Protein AF-A0AAI9VAJ2-F1 (afdb_monomer_lite)

pLDDT: mean 71.28, std 20.59, range [39.75, 94.44]

Organism: NCBI:txid1209917

Foldseek 3Di:
DDDPPPPPPDDDDDPDPDDQPKDKDKDFQVVDPPVVVVVVCVVQFDPPQWDWDDDDGIIIIIGRVVRGPCVVVPPPDPPPDD

Structure (mmCIF, N/CA/C/O backbone):
data_AF-A0AAI9VAJ2-F1
#
_entry.id   AF-A0AAI9VAJ2-F1
#
loop_
_atom_site.group_PDB
_atom_site.id
_atom_site.type_symbol
_atom_site.label_atom_id
_atom_site.label_alt_id
_atom_site.label_comp_id
_atom_site.label_asym_id
_atom_site.label_entity_id
_atom_site.label_seq_id
_atom_site.pdbx_PDB_ins_code
_atom_site.Cartn_x
_atom_site.Cartn_y
_atom_site.Cartn_z
_atom_site.occupancy
_atom_site.B_iso_or_equiv
_atom_site.auth_seq_id
_atom_site.auth_comp_id
_atom_site.auth_asym_id
_atom_site.auth_atom_id
_atom_site.pdbx_PDB_model_num
ATOM 1 N N . MET A 1 1 ? 50.493 15.246 30.535 1.00 42.78 1 MET A N 1
ATOM 2 C CA . MET A 1 1 ? 49.633 14.114 30.137 1.00 42.78 1 MET A CA 1
ATOM 3 C C . MET A 1 1 ? 48.478 14.689 29.341 1.00 42.78 1 MET A C 1
ATOM 5 O O . MET A 1 1 ? 47.634 15.342 29.934 1.00 42.78 1 MET A O 1
ATOM 9 N N . SER A 1 2 ? 48.483 14.514 28.021 1.00 42.34 2 SER A N 1
ATOM 10 C CA . SER A 1 2 ? 47.371 14.914 27.152 1.00 42.34 2 SER A CA 1
ATOM 11 C C . SER A 1 2 ? 47.043 13.711 26.283 1.00 42.34 2 SER A C 1
ATOM 13 O O . SER A 1 2 ? 47.748 13.413 25.323 1.00 42.34 2 SER A O 1
ATOM 15 N N . GLN A 1 3 ? 46.043 12.948 26.712 1.00 39.75 3 GLN A N 1
ATOM 16 C CA . GLN A 1 3 ? 45.529 11.797 25.989 1.00 39.75 3 GLN A CA 1
ATOM 17 C C . GLN A 1 3 ? 44.476 12.306 25.003 1.00 39.75 3 GLN A C 1
ATOM 19 O O . GLN A 1 3 ? 43.337 12.560 25.377 1.00 39.75 3 GLN A O 1
ATOM 24 N N . SER A 1 4 ? 44.866 12.475 23.742 1.00 50.94 4 SER A N 1
ATOM 25 C CA . SER A 1 4 ? 43.920 12.668 22.645 1.00 50.94 4 SER A CA 1
ATOM 26 C C . SER A 1 4 ? 43.431 11.294 22.201 1.00 50.94 4 SER A C 1
ATOM 28 O O . SER A 1 4 ? 44.073 10.622 21.396 1.00 50.94 4 SER A O 1
ATOM 30 N N . THR A 1 5 ? 42.302 10.842 22.741 1.00 56.12 5 THR A N 1
ATOM 31 C CA . THR A 1 5 ? 41.540 9.733 22.158 1.00 56.12 5 THR A CA 1
ATOM 32 C C . THR A 1 5 ? 40.878 10.235 20.880 1.00 56.12 5 THR A C 1
ATOM 34 O O . THR A 1 5 ? 39.728 10.659 20.888 1.00 56.12 5 THR A O 1
ATOM 37 N N . SER A 1 6 ? 41.629 10.225 19.780 1.00 40.12 6 SER A N 1
ATOM 38 C CA . SER A 1 6 ? 41.039 10.271 18.447 1.00 40.12 6 SER A CA 1
ATOM 39 C C . SER A 1 6 ? 40.478 8.877 18.189 1.00 40.12 6 SER A C 1
ATOM 41 O O . SER A 1 6 ? 41.223 7.931 17.918 1.00 40.12 6 SER A O 1
ATOM 43 N N . THR A 1 7 ? 39.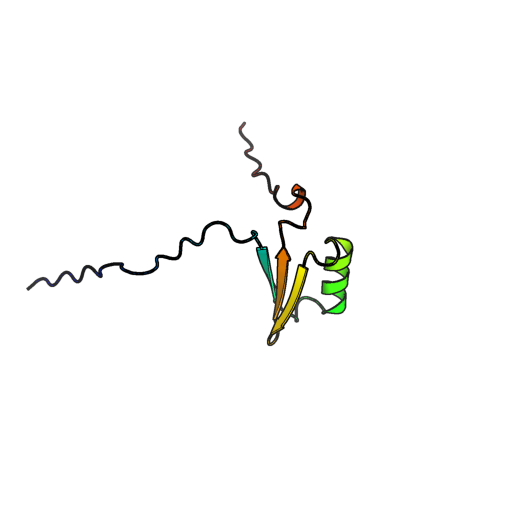176 8.710 18.413 1.00 53.22 7 THR A N 1
ATOM 44 C CA . THR A 1 7 ? 38.445 7.505 18.036 1.00 53.22 7 THR A CA 1
ATOM 45 C C . THR A 1 7 ? 38.639 7.306 16.539 1.00 53.22 7 THR A C 1
ATOM 47 O O . THR A 1 7 ? 38.183 8.106 15.727 1.00 53.22 7 THR A O 1
ATOM 50 N N . LYS A 1 8 ? 39.366 6.241 16.187 1.00 46.06 8 LYS A N 1
ATOM 51 C CA . LYS A 1 8 ? 39.339 5.641 14.856 1.00 46.06 8 LYS A CA 1
ATOM 52 C C . LYS A 1 8 ? 37.876 5.387 14.502 1.00 46.06 8 LYS A C 1
ATOM 54 O O . LYS A 1 8 ? 37.273 4.463 15.042 1.00 46.06 8 LYS A O 1
ATOM 59 N N . ASP A 1 9 ? 37.336 6.212 13.618 1.00 43.84 9 ASP A N 1
ATOM 60 C CA . ASP A 1 9 ? 36.106 5.923 12.896 1.00 43.84 9 ASP A CA 1
ATOM 61 C C . ASP A 1 9 ? 36.432 4.785 11.919 1.00 43.84 9 ASP A C 1
ATOM 63 O O . ASP A 1 9 ? 36.976 4.976 10.833 1.00 43.84 9 ASP A O 1
ATOM 67 N N . LEU A 1 10 ? 36.268 3.559 12.408 1.00 56.47 10 LEU A N 1
ATOM 68 C CA . LEU A 1 10 ? 36.364 2.342 11.624 1.00 56.47 10 LEU A CA 1
ATOM 69 C C . LEU A 1 10 ? 35.114 1.536 11.947 1.00 56.47 10 LEU A C 1
ATOM 71 O O . LEU A 1 10 ? 35.053 0.893 12.991 1.00 56.47 10 LEU A O 1
ATOM 75 N N . ALA A 1 11 ? 34.125 1.624 11.063 1.00 46.56 11 ALA A N 1
ATOM 76 C CA . ALA A 1 11 ? 33.399 0.483 10.506 1.00 46.56 11 ALA A CA 1
ATOM 77 C C . ALA A 1 11 ? 31.980 0.887 10.100 1.00 46.56 11 ALA A C 1
ATOM 79 O O . ALA A 1 11 ? 31.088 1.011 10.937 1.00 46.56 11 ALA A O 1
ATOM 80 N N . SER A 1 12 ? 31.778 1.004 8.791 1.00 46.16 12 SER A N 1
ATOM 81 C CA . SER A 1 12 ? 30.749 0.283 8.021 1.00 46.16 12 SER A CA 1
ATOM 82 C C . SER A 1 12 ? 30.678 0.980 6.665 1.00 46.16 12 SER A C 1
ATOM 84 O O . SER A 1 12 ? 29.879 1.878 6.441 1.00 46.16 12 SER A O 1
ATOM 86 N N . ASP A 1 13 ? 31.617 0.733 5.757 1.00 44.69 13 ASP A N 1
ATOM 87 C CA . ASP A 1 13 ? 31.552 -0.439 4.873 1.00 44.69 13 ASP A CA 1
ATOM 88 C C . ASP A 1 13 ? 30.180 -1.131 4.869 1.00 44.69 13 ASP A C 1
ATOM 90 O O . ASP A 1 13 ? 29.933 -2.131 5.537 1.00 44.69 13 ASP A O 1
ATOM 94 N N . SER A 1 14 ? 29.242 -0.502 4.169 1.00 41.44 14 SER A N 1
ATOM 95 C CA . SER A 1 14 ? 28.079 -1.149 3.560 1.00 41.44 14 SER A CA 1
ATOM 96 C C . SER A 1 14 ? 27.585 -0.265 2.415 1.00 41.44 14 SER A C 1
ATOM 98 O O . SER A 1 14 ? 26.434 0.166 2.382 1.00 41.44 14 SER A O 1
ATOM 100 N N . TYR A 1 15 ? 28.474 0.039 1.464 1.00 44.12 15 TYR A N 1
ATOM 101 C CA . TYR A 1 15 ? 28.061 0.561 0.162 1.00 44.12 15 TYR A CA 1
ATOM 102 C C . TYR A 1 15 ? 27.516 -0.621 -0.650 1.00 44.12 15 TYR A C 1
ATOM 104 O O . TYR A 1 15 ? 28.202 -1.185 -1.497 1.00 44.12 15 TYR A O 1
ATOM 112 N N . TYR A 1 16 ? 26.296 -1.059 -0.330 1.00 43.31 16 TYR A N 1
ATOM 113 C CA . TYR A 1 16 ? 25.560 -1.971 -1.201 1.00 43.31 16 TYR A CA 1
ATOM 114 C C . TYR A 1 16 ? 25.260 -1.221 -2.505 1.00 43.31 16 TYR A C 1
ATOM 116 O O . TYR A 1 16 ? 24.569 -0.197 -2.458 1.00 43.31 16 TYR A O 1
ATOM 124 N N . PRO A 1 17 ? 25.764 -1.679 -3.665 1.00 54.22 17 PRO A N 1
ATOM 125 C CA . PRO A 1 17 ? 25.372 -1.092 -4.929 1.00 54.22 17 PRO A CA 1
ATOM 126 C C . PRO A 1 17 ? 23.914 -1.480 -5.188 1.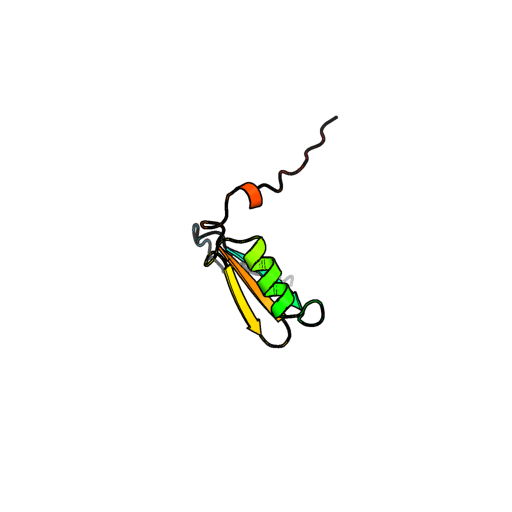00 54.22 17 PRO A C 1
ATOM 128 O O . PRO A 1 17 ? 23.572 -2.657 -5.220 1.00 54.22 17 PRO A O 1
ATOM 131 N N . ASP A 1 18 ? 23.065 -0.470 -5.343 1.00 48.84 18 ASP A N 1
ATOM 132 C CA . ASP A 1 18 ? 21.890 -0.520 -6.215 1.00 48.84 18 ASP A CA 1
ATOM 133 C C . ASP A 1 18 ? 20.959 -1.743 -6.034 1.00 48.84 18 ASP A C 1
ATOM 135 O O . ASP A 1 18 ? 20.677 -2.502 -6.958 1.00 48.84 18 ASP A O 1
ATOM 139 N N . GLY A 1 19 ? 20.439 -1.938 -4.819 1.00 50.62 19 GLY A N 1
ATOM 140 C CA . GLY A 1 19 ? 19.178 -2.668 -4.655 1.00 50.62 19 GLY A CA 1
ATOM 141 C C . GLY A 1 19 ? 18.020 -1.820 -5.202 1.00 50.62 19 GLY A C 1
ATOM 142 O O . GLY A 1 19 ? 18.109 -0.590 -5.129 1.00 50.62 19 GLY A O 1
ATOM 143 N N . PRO A 1 20 ? 16.932 -2.418 -5.736 1.00 56.44 20 PRO A N 1
ATOM 144 C CA . PRO A 1 20 ? 15.807 -1.661 -6.284 1.00 56.44 20 PRO A CA 1
ATOM 145 C C . PRO A 1 20 ? 15.367 -0.614 -5.264 1.00 56.44 20 PRO A C 1
ATOM 147 O O . PRO A 1 20 ? 15.005 -0.966 -4.138 1.00 56.44 20 PRO A O 1
ATOM 150 N N . LYS A 1 21 ? 15.476 0.669 -5.647 1.00 67.62 21 LYS A N 1
ATOM 151 C CA . LYS A 1 21 ? 15.228 1.833 -4.784 1.00 67.62 21 LYS A CA 1
ATOM 152 C C . LYS A 1 21 ? 13.811 1.742 -4.237 1.00 67.62 21 LYS A C 1
ATOM 154 O O . LYS A 1 21 ? 12.866 2.201 -4.864 1.00 67.62 21 LYS A O 1
ATOM 159 N N . SER A 1 22 ? 13.638 1.095 -3.100 1.00 74.62 22 SER A N 1
ATOM 160 C CA . SER A 1 22 ? 12.336 0.944 -2.474 1.00 74.62 22 SER A CA 1
ATOM 161 C C . SER A 1 22 ? 12.152 2.118 -1.530 1.00 74.62 22 SER A C 1
ATOM 163 O O . SER A 1 22 ? 13.036 2.401 -0.723 1.00 74.62 22 SER A O 1
ATOM 165 N N . VAL A 1 23 ? 11.037 2.831 -1.650 1.00 84.88 23 VAL A N 1
ATOM 166 C CA . VAL A 1 23 ? 10.716 3.932 -0.739 1.00 84.88 23 VAL A CA 1
ATOM 167 C C . VAL A 1 23 ? 9.870 3.376 0.396 1.00 84.88 23 VAL A C 1
ATOM 169 O O . VAL A 1 23 ? 8.838 2.751 0.153 1.00 84.88 23 VAL A O 1
ATOM 172 N N . GLU A 1 24 ? 10.316 3.581 1.633 1.00 90.12 24 GLU A N 1
ATOM 173 C CA . GLU A 1 24 ? 9.586 3.174 2.832 1.00 90.12 24 GLU A CA 1
ATOM 174 C C . GLU A 1 24 ? 8.877 4.379 3.463 1.00 90.12 24 GLU A C 1
ATOM 176 O O . GLU A 1 24 ? 9.475 5.434 3.669 1.00 90.12 24 GLU A O 1
ATOM 181 N N . PHE A 1 25 ? 7.599 4.207 3.793 1.00 89.69 25 PHE A N 1
ATOM 182 C CA . PHE A 1 25 ? 6.785 5.175 4.517 1.00 89.69 25 PHE A CA 1
ATOM 183 C C . PHE A 1 25 ? 6.239 4.538 5.789 1.00 89.69 25 PHE A C 1
ATOM 185 O O . PHE A 1 25 ? 5.690 3.438 5.753 1.00 89.69 25 PHE A O 1
ATOM 192 N N . GLN A 1 26 ? 6.338 5.252 6.905 1.00 92.00 26 GLN A N 1
ATOM 193 C CA . GLN A 1 26 ? 5.799 4.819 8.190 1.00 92.00 26 GLN A CA 1
ATOM 194 C C . GLN A 1 26 ? 4.620 5.710 8.570 1.00 92.00 26 GLN A C 1
ATOM 196 O O . GLN A 1 26 ? 4.735 6.934 8.612 1.00 92.00 26 GLN A O 1
ATOM 201 N N . ILE A 1 27 ? 3.464 5.096 8.808 1.00 91.69 27 ILE A N 1
ATOM 202 C CA . ILE A 1 27 ? 2.203 5.797 9.054 1.00 91.69 27 ILE A CA 1
ATOM 203 C C . ILE A 1 27 ? 1.604 5.266 10.348 1.00 91.69 27 ILE A C 1
ATOM 205 O O . ILE A 1 27 ? 1.323 4.076 10.467 1.00 91.69 27 ILE A O 1
ATOM 209 N N . HIS A 1 28 ? 1.363 6.141 11.319 1.00 90.75 28 HIS A N 1
ATOM 210 C CA . HIS A 1 28 ? 0.720 5.728 12.561 1.00 90.75 28 HIS A CA 1
ATOM 211 C C . HIS A 1 28 ? -0.760 5.382 12.334 1.00 90.75 28 HIS A C 1
ATOM 213 O O . HIS A 1 28 ? -1.501 6.086 11.648 1.00 90.75 28 HIS A O 1
ATOM 219 N N . SER A 1 29 ? -1.206 4.297 12.956 1.00 88.31 29 SER A N 1
ATOM 220 C CA . SER A 1 29 ? -2.568 3.761 12.843 1.00 88.31 29 SER A CA 1
ATOM 221 C C . SER A 1 29 ? -3.649 4.634 13.483 1.00 88.31 29 SER A C 1
ATOM 223 O O . SER A 1 29 ? -4.823 4.477 13.162 1.00 88.31 29 SER A O 1
ATOM 225 N N . ASN A 1 30 ? -3.272 5.599 14.327 1.00 90.38 30 ASN A N 1
ATOM 226 C CA . ASN A 1 30 ? -4.185 6.629 14.826 1.00 90.38 30 ASN A CA 1
ATOM 227 C C . ASN A 1 30 ? -4.489 7.721 13.780 1.00 90.38 30 ASN A C 1
ATOM 229 O O . ASN A 1 30 ? -5.451 8.462 13.954 1.00 90.38 30 ASN A O 1
ATOM 233 N N . LEU A 1 31 ? -3.697 7.826 12.703 1.00 87.62 31 LEU A N 1
ATOM 234 C CA . LEU A 1 31 ? -3.884 8.827 11.644 1.00 87.62 31 LEU A CA 1
ATOM 235 C C . LEU A 1 31 ? -4.789 8.328 10.511 1.00 87.62 31 LEU A C 1
ATOM 237 O O . LEU A 1 31 ? -5.434 9.126 9.834 1.00 87.62 31 LEU A O 1
ATOM 241 N N . THR A 1 32 ? -4.833 7.016 10.267 1.00 88.56 32 THR A N 1
ATOM 242 C CA . THR A 1 32 ? -5.636 6.428 9.188 1.00 88.56 32 THR A CA 1
ATOM 243 C C . THR A 1 32 ? -6.004 4.976 9.484 1.00 88.56 32 THR A C 1
ATOM 245 O O . THR A 1 32 ? -5.232 4.239 10.095 1.00 88.56 32 THR A O 1
ATOM 248 N N . SER A 1 33 ? -7.176 4.538 9.016 1.00 89.88 33 SER A N 1
ATOM 249 C CA . SER A 1 33 ? -7.565 3.127 9.077 1.00 89.88 33 SER A CA 1
ATOM 250 C C . SER A 1 33 ? -6.860 2.316 7.988 1.00 89.88 33 SER A C 1
ATOM 252 O O . SER A 1 33 ? -6.560 2.831 6.907 1.00 89.88 33 SER A O 1
ATOM 254 N N . SER A 1 34 ? -6.662 1.018 8.231 1.00 89.19 34 SER A N 1
ATOM 255 C CA . SER A 1 34 ? -6.089 0.085 7.250 1.00 89.19 34 SER A CA 1
ATOM 256 C C . SER A 1 34 ? -6.860 0.092 5.927 1.00 89.19 34 SER A C 1
ATOM 258 O O . SER A 1 34 ? -6.258 0.149 4.860 1.00 89.19 34 SER A O 1
ATOM 260 N N . SER A 1 35 ? -8.193 0.130 5.984 1.00 90.94 35 SER A N 1
ATOM 261 C CA . SER A 1 35 ? -9.067 0.198 4.807 1.00 90.94 35 SER A CA 1
ATOM 262 C C . SER A 1 35 ? -8.859 1.467 3.975 1.00 90.94 35 SER A C 1
ATOM 264 O O . SER A 1 35 ? -8.786 1.401 2.748 1.00 90.94 35 SER A O 1
ATOM 266 N N . ARG A 1 36 ? -8.716 2.629 4.626 1.00 92.62 36 ARG A N 1
ATOM 267 C CA . ARG A 1 36 ? -8.444 3.901 3.943 1.00 92.62 36 ARG A CA 1
ATOM 268 C C . ARG A 1 36 ? -7.043 3.930 3.352 1.00 92.62 36 ARG A C 1
ATOM 270 O O . ARG A 1 36 ? -6.884 4.415 2.234 1.00 92.62 36 ARG A O 1
ATOM 277 N N . LEU A 1 37 ? -6.055 3.410 4.081 1.00 91.75 37 LEU A N 1
ATOM 278 C CA . LEU A 1 37 ? -4.680 3.304 3.607 1.00 91.75 37 LEU A CA 1
ATOM 279 C C . LEU A 1 37 ? -4.598 2.411 2.365 1.00 91.75 37 LEU A C 1
ATOM 281 O O . LEU A 1 37 ? -4.130 2.865 1.326 1.00 91.75 37 LEU A O 1
ATOM 285 N N . LEU A 1 38 ? -5.118 1.184 2.441 1.00 91.25 38 LEU A N 1
ATOM 286 C CA . LEU A 1 38 ? -5.124 0.247 1.317 1.00 91.25 38 LEU A CA 1
ATOM 287 C C . LEU A 1 38 ? -5.873 0.821 0.115 1.00 91.25 38 LEU A C 1
ATOM 289 O O . LEU A 1 38 ? -5.321 0.845 -0.979 1.00 91.25 38 LEU A O 1
ATOM 293 N N . GLY A 1 39 ? -7.059 1.398 0.322 1.00 93.19 39 GLY A N 1
ATOM 294 C CA . GLY A 1 39 ? -7.811 2.025 -0.765 1.00 93.19 39 GLY A CA 1
ATOM 295 C C . GLY A 1 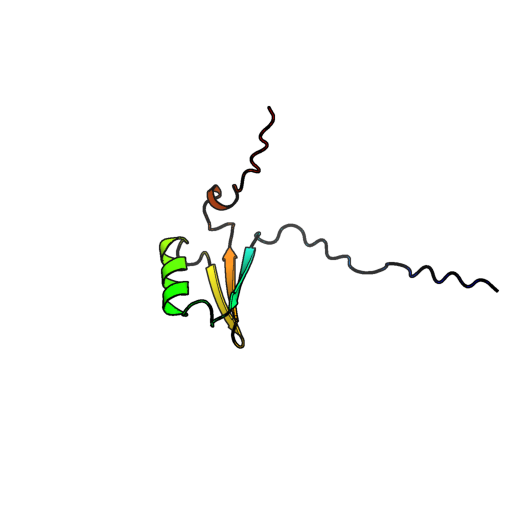39 ? -7.122 3.256 -1.370 1.00 93.19 39 GLY A C 1
ATOM 296 O O . GLY A 1 39 ? -7.394 3.616 -2.514 1.00 93.19 39 GLY A O 1
ATOM 297 N N . ALA A 1 40 ? -6.247 3.950 -0.635 1.00 90.88 40 ALA A N 1
ATOM 298 C CA . ALA A 1 40 ? -5.419 5.021 -1.191 1.00 90.88 40 ALA A CA 1
ATOM 299 C C . ALA A 1 40 ? -4.249 4.464 -2.016 1.00 90.88 40 ALA A C 1
ATOM 301 O O . ALA A 1 40 ? -3.953 5.010 -3.079 1.00 90.88 40 ALA A O 1
ATOM 302 N N . LEU A 1 41 ? -3.624 3.379 -1.551 1.00 91.44 41 LEU A N 1
ATOM 303 C CA . LEU A 1 41 ? -2.539 2.704 -2.261 1.00 91.44 41 LEU A CA 1
ATOM 304 C C . LEU A 1 41 ? -3.050 2.072 -3.560 1.00 91.44 41 LEU A C 1
ATOM 306 O O . LEU A 1 41 ? -2.509 2.375 -4.612 1.00 91.44 41 LEU A O 1
ATOM 310 N N . GLU A 1 42 ? -4.150 1.319 -3.532 1.00 91.50 42 GLU A N 1
ATOM 311 C CA . GLU A 1 42 ? -4.730 0.675 -4.724 1.00 91.50 42 GLU A CA 1
ATOM 312 C C . GLU A 1 42 ? -5.153 1.666 -5.815 1.00 91.50 42 GLU A C 1
ATOM 314 O O . GLU A 1 42 ? -5.116 1.342 -6.999 1.00 91.50 42 GLU A O 1
ATOM 319 N N . ARG A 1 43 ? -5.563 2.882 -5.432 1.00 90.44 43 ARG A N 1
ATOM 320 C CA . ARG A 1 43 ? -5.950 3.931 -6.388 1.00 90.44 43 ARG A CA 1
ATOM 321 C C . ARG A 1 43 ? -4.763 4.606 -7.062 1.00 90.44 43 ARG A C 1
ATOM 323 O O . ARG A 1 43 ? -4.947 5.207 -8.115 1.00 90.44 43 ARG A O 1
ATOM 330 N N . ARG A 1 44 ? -3.592 4.601 -6.425 1.00 87.06 44 ARG A N 1
ATOM 331 C CA . ARG A 1 44 ? -2.436 5.394 -6.869 1.00 87.06 44 ARG A CA 1
ATOM 332 C C . ARG A 1 44 ? -1.269 4.541 -7.344 1.00 87.06 44 ARG A C 1
ATOM 334 O O . ARG A 1 44 ? -0.487 5.007 -8.160 1.00 87.06 44 ARG A O 1
ATOM 341 N N . LEU A 1 45 ? -1.142 3.324 -6.832 1.00 87.06 45 LEU A N 1
ATOM 342 C CA . LEU A 1 45 ? -0.040 2.421 -7.112 1.00 87.06 45 LEU A CA 1
ATOM 343 C C . LEU A 1 45 ? -0.531 1.201 -7.892 1.00 87.06 45 LEU A C 1
ATOM 345 O O . LEU A 1 45 ? -1.592 0.652 -7.577 1.00 87.06 45 LEU A O 1
ATOM 349 N N . PRO A 1 46 ? 0.249 0.732 -8.878 1.00 85.75 46 PRO A N 1
ATOM 350 C CA . PRO A 1 46 ? -0.039 -0.527 -9.536 1.00 85.75 46 PRO A CA 1
ATOM 351 C C . PRO A 1 46 ? -0.029 -1.691 -8.536 1.00 85.75 46 PRO A C 1
ATOM 353 O O . PRO A 1 46 ? 0.739 -1.738 -7.571 1.00 85.75 46 PRO A O 1
ATOM 356 N N . ARG A 1 47 ? -0.901 -2.675 -8.769 1.00 84.44 47 ARG A N 1
ATOM 357 C CA . ARG A 1 47 ? -0.962 -3.874 -7.924 1.00 84.44 47 ARG A CA 1
ATOM 358 C C . ARG A 1 47 ? 0.389 -4.589 -7.921 1.00 84.44 47 ARG A C 1
ATOM 360 O O . ARG A 1 47 ? 0.965 -4.848 -8.973 1.00 84.44 47 ARG A O 1
ATOM 367 N N . GLY A 1 48 ? 0.879 -4.925 -6.729 1.00 85.25 48 GLY A N 1
ATOM 368 C CA . GLY A 1 48 ? 2.166 -5.604 -6.558 1.00 85.25 48 GLY A CA 1
ATOM 369 C C . GLY A 1 48 ? 3.394 -4.699 -6.702 1.00 85.25 48 GLY A C 1
ATOM 370 O O . GLY A 1 48 ? 4.507 -5.220 -6.775 1.00 85.25 48 GLY A O 1
ATOM 371 N N . SER A 1 49 ? 3.216 -3.373 -6.743 1.00 88.38 49 SER A N 1
ATOM 372 C CA . SER A 1 49 ? 4.311 -2.400 -6.617 1.00 88.38 49 SER A CA 1
ATOM 373 C C . SER A 1 49 ? 4.501 -1.898 -5.185 1.00 88.38 49 SER A C 1
ATOM 375 O O . SER A 1 49 ? 5.327 -1.021 -4.947 1.00 88.38 49 SER A O 1
ATOM 377 N N . TYR A 1 50 ? 3.712 -2.401 -4.234 1.00 90.50 50 TYR A N 1
ATOM 378 C CA . TYR A 1 50 ? 3.829 -2.038 -2.832 1.00 90.50 50 TYR A CA 1
ATOM 379 C C . TYR A 1 50 ? 3.511 -3.210 -1.911 1.00 90.50 50 TYR A C 1
ATOM 381 O O . TYR A 1 50 ? 2.727 -4.099 -2.250 1.00 90.50 50 TYR A O 1
ATOM 389 N N . THR A 1 51 ? 4.100 -3.176 -0.722 1.00 92.00 51 THR A N 1
ATOM 390 C CA . THR A 1 51 ? 3.766 -4.050 0.400 1.00 92.00 51 THR A CA 1
ATOM 391 C C . THR A 1 51 ? 3.430 -3.203 1.618 1.00 92.00 51 THR A C 1
ATOM 393 O O . THR A 1 51 ? 3.928 -2.088 1.780 1.00 92.00 51 THR A O 1
ATOM 396 N N . VAL A 1 52 ? 2.534 -3.716 2.457 1.00 92.12 52 VAL A N 1
ATOM 397 C CA . VAL A 1 52 ? 2.143 -3.068 3.709 1.00 92.12 52 VAL A CA 1
ATOM 398 C C . VAL A 1 52 ? 2.318 -4.076 4.828 1.00 92.12 52 VAL A C 1
ATOM 400 O O . VAL A 1 52 ? 1.733 -5.155 4.784 1.00 92.12 52 VAL A O 1
ATOM 403 N N . GLU A 1 53 ? 3.102 -3.712 5.832 1.00 94.44 53 GLU A N 1
ATOM 404 C CA . GLU A 1 53 ? 3.261 -4.474 7.065 1.00 94.44 53 GLU A CA 1
ATOM 405 C C . GLU A 1 53 ? 2.738 -3.636 8.233 1.00 94.44 53 GLU A C 1
ATOM 407 O O . GLU A 1 53 ? 2.995 -2.437 8.311 1.00 94.44 53 GLU A O 1
ATOM 412 N N . MET A 1 54 ? 1.986 -4.248 9.145 1.00 90.81 54 MET A N 1
ATOM 413 C CA . MET A 1 54 ? 1.554 -3.595 10.380 1.00 90.81 54 MET A CA 1
ATOM 414 C C . MET A 1 54 ? 2.378 -4.147 11.539 1.00 90.81 54 MET A C 1
ATOM 416 O O . MET A 1 54 ? 2.330 -5.347 11.813 1.00 90.81 54 MET A O 1
ATOM 420 N N . ARG A 1 55 ? 3.092 -3.276 12.257 1.00 93.19 55 ARG A N 1
ATOM 421 C CA . ARG A 1 55 ? 3.744 -3.634 13.524 1.00 93.19 55 ARG A CA 1
ATOM 422 C C . ARG A 1 55 ? 3.372 -2.638 14.608 1.00 93.19 55 ARG A C 1
ATOM 424 O O . ARG A 1 55 ? 3.496 -1.428 14.421 1.00 93.19 55 ARG A O 1
ATOM 431 N N . HIS A 1 56 ? 2.958 -3.154 15.762 1.00 89.00 56 HIS A N 1
ATOM 432 C CA . HIS A 1 56 ? 2.419 -2.356 16.864 1.00 89.00 56 HIS A CA 1
ATOM 433 C C . HIS A 1 56 ? 1.270 -1.459 16.380 1.00 89.00 56 HIS A C 1
ATOM 435 O O . HIS A 1 56 ? 0.193 -1.957 16.085 1.00 89.00 56 HIS A O 1
ATOM 441 N N . ASN A 1 57 ? 1.529 -0.159 16.238 1.00 91.62 57 ASN A N 1
ATOM 442 C CA . ASN A 1 57 ? 0.572 0.856 15.812 1.00 91.62 57 ASN A CA 1
ATOM 443 C C . ASN A 1 57 ? 1.050 1.609 14.564 1.00 91.62 57 ASN A C 1
ATOM 445 O O . ASN A 1 57 ? 0.608 2.736 14.343 1.00 91.62 57 ASN A O 1
ATOM 449 N N . ILE A 1 58 ? 1.965 1.035 13.783 1.00 93.38 58 ILE A N 1
ATOM 450 C CA . ILE A 1 58 ? 2.564 1.666 12.606 1.00 93.38 58 ILE A CA 1
ATOM 451 C C . ILE A 1 58 ? 2.351 0.760 11.392 1.00 93.38 58 ILE A C 1
ATOM 453 O O . ILE A 1 58 ? 2.660 -0.433 11.427 1.00 93.38 58 ILE A O 1
ATOM 457 N N . TYR A 1 59 ? 1.814 1.342 10.323 1.00 93.44 59 TYR A N 1
ATOM 458 C CA . TYR A 1 59 ? 1.819 0.764 8.989 1.00 93.44 59 TYR A CA 1
ATOM 459 C C . TYR A 1 59 ? 3.120 1.154 8.295 1.00 93.44 59 TYR A C 1
ATOM 461 O O . TYR A 1 59 ? 3.368 2.336 8.054 1.00 93.44 59 TYR A O 1
ATOM 469 N N . THR A 1 60 ? 3.925 0.160 7.953 1.00 93.69 60 THR A N 1
ATOM 470 C CA . THR A 1 60 ? 5.115 0.313 7.125 1.00 93.69 60 THR A CA 1
ATOM 471 C C . THR A 1 60 ? 4.741 -0.032 5.693 1.00 93.69 60 THR A C 1
ATOM 473 O O . THR A 1 60 ? 4.442 -1.184 5.379 1.00 93.69 60 THR A O 1
ATOM 476 N N . VAL A 1 61 ? 4.727 0.973 4.824 1.00 92.69 61 VAL A N 1
ATOM 477 C CA . VAL A 1 61 ? 4.449 0.828 3.396 1.00 92.69 61 VAL A CA 1
ATOM 478 C C . VAL A 1 61 ? 5.768 0.875 2.646 1.00 92.69 61 VAL A C 1
ATOM 480 O O . VAL A 1 61 ? 6.465 1.884 2.694 1.00 92.69 61 VAL A O 1
ATOM 483 N N . ARG A 1 62 ? 6.101 -0.193 1.926 1.00 91.75 62 ARG A N 1
ATOM 484 C CA . ARG A 1 62 ? 7.265 -0.229 1.035 1.00 91.75 62 ARG A CA 1
ATOM 485 C C . ARG A 1 62 ? 6.786 -0.184 -0.396 1.00 91.75 62 ARG A C 1
ATOM 487 O O . ARG A 1 62 ? 5.954 -0.995 -0.788 1.00 91.75 62 ARG A O 1
ATOM 494 N N . VAL A 1 63 ? 7.306 0.762 -1.161 1.00 89.62 63 VAL A N 1
ATOM 495 C CA . VAL A 1 63 ? 6.964 0.963 -2.565 1.00 89.62 63 VAL A CA 1
ATOM 496 C C . VAL A 1 63 ? 8.180 0.639 -3.414 1.00 89.62 63 VAL A C 1
ATOM 498 O O . VAL A 1 63 ? 9.239 1.235 -3.236 1.00 89.62 63 VAL A O 1
ATOM 501 N N . ASP A 1 64 ? 8.021 -0.299 -4.338 1.00 84.75 64 ASP A N 1
ATOM 502 C CA . ASP A 1 64 ? 9.056 -0.695 -5.284 1.00 84.75 64 ASP A CA 1
ATOM 503 C C . ASP A 1 64 ? 9.115 0.325 -6.430 1.00 84.75 64 ASP A C 1
ATOM 505 O O . ASP A 1 64 ? 8.240 0.352 -7.298 1.00 84.75 64 ASP A O 1
ATOM 509 N N . SER A 1 65 ? 10.136 1.188 -6.440 1.00 71.81 65 SER A N 1
ATOM 510 C CA . SER A 1 65 ? 10.231 2.252 -7.453 1.00 71.81 65 SER A CA 1
ATOM 511 C C . SER A 1 65 ? 10.565 1.741 -8.854 1.00 71.81 65 SER A C 1
ATOM 513 O O . SER A 1 65 ? 10.456 2.512 -9.800 1.00 71.81 65 SER A O 1
ATOM 515 N N . ALA A 1 66 ? 10.958 0.473 -9.025 1.00 72.06 66 ALA A N 1
ATOM 516 C CA . ALA A 1 66 ? 11.167 -0.100 -10.355 1.00 72.06 66 ALA A CA 1
ATOM 517 C C . ALA A 1 66 ? 9.832 -0.452 -11.033 1.00 72.06 66 ALA A C 1
ATOM 519 O O . ALA A 1 66 ? 9.746 -0.507 -12.258 1.00 72.06 66 ALA A O 1
ATOM 520 N N . ARG A 1 67 ? 8.780 -0.677 -10.237 1.00 68.94 67 ARG A N 1
ATOM 521 C CA . ARG A 1 67 ? 7.426 -1.021 -10.703 1.00 68.94 67 ARG A CA 1
ATOM 522 C C . ARG A 1 67 ? 6.472 0.164 -10.754 1.00 68.94 67 ARG A C 1
ATOM 524 O O . ARG A 1 67 ? 5.353 0.031 -11.248 1.00 68.94 67 ARG A O 1
ATOM 531 N N . VAL A 1 68 ? 6.890 1.302 -10.219 1.00 67.62 68 VAL A N 1
ATOM 532 C CA . VAL A 1 68 ? 6.113 2.536 -10.210 1.00 67.62 68 VAL A CA 1
ATOM 533 C C . VAL A 1 68 ? 6.602 3.435 -11.347 1.00 67.62 68 VAL A C 1
ATOM 535 O O . VAL A 1 68 ? 7.812 3.585 -11.515 1.00 67.62 68 VAL A O 1
ATOM 538 N N . PRO A 1 69 ? 5.704 4.037 -12.148 1.00 60.91 69 PRO A N 1
ATOM 539 C CA . PRO A 1 69 ? 6.114 4.941 -13.217 1.00 60.91 69 PRO A CA 1
ATOM 540 C C . PRO A 1 69 ? 6.992 6.078 -12.672 1.00 60.91 69 PRO A C 1
ATOM 542 O O . PRO A 1 69 ? 6.669 6.705 -11.660 1.00 60.91 69 PRO A O 1
ATOM 545 N N . SER A 1 70 ? 8.100 6.359 -13.369 1.00 56.47 70 SER A N 1
ATOM 546 C CA . SER A 1 70 ? 9.141 7.326 -12.975 1.00 56.47 70 SER A CA 1
ATOM 547 C C . SER A 1 70 ? 8.646 8.768 -12.781 1.00 56.47 70 SER A C 1
ATOM 549 O O . SER A 1 70 ? 9.388 9.614 -12.281 1.00 56.47 70 SER A O 1
ATOM 551 N N . GLU A 1 71 ? 7.387 9.056 -13.123 1.00 53.75 71 GLU A N 1
ATOM 552 C CA . GLU A 1 71 ? 6.713 10.321 -12.815 1.00 53.75 71 GLU A CA 1
ATOM 553 C C . GLU A 1 71 ? 6.662 10.601 -11.307 1.00 53.75 71 GLU A C 1
ATOM 555 O O . GLU A 1 71 ? 6.742 11.755 -10.892 1.00 53.75 71 GLU A O 1
ATOM 560 N N . TRP A 1 72 ? 6.649 9.561 -10.467 1.00 53.81 72 TRP A N 1
ATOM 561 C CA . TRP A 1 72 ? 6.683 9.734 -9.013 1.00 53.81 72 TRP A CA 1
ATOM 562 C C . TRP A 1 72 ? 8.084 9.995 -8.442 1.00 53.81 72 TRP A C 1
ATOM 564 O O . TRP A 1 72 ? 8.209 10.540 -7.348 1.00 53.81 72 TRP A O 1
ATOM 574 N N . SER A 1 73 ? 9.143 9.660 -9.188 1.00 49.19 73 SER A N 1
ATOM 575 C CA . SER A 1 73 ? 10.529 10.005 -8.834 1.00 49.19 73 SER A CA 1
ATOM 576 C C . SER A 1 73 ? 10.880 11.462 -9.152 1.00 49.19 73 SER A C 1
ATOM 578 O O . SER A 1 73 ? 11.976 11.913 -8.828 1.00 49.19 73 SER A O 1
ATOM 580 N N . SER A 1 74 ? 9.963 12.211 -9.770 1.00 44.91 74 SER A N 1
ATOM 581 C CA . SER A 1 74 ? 10.184 13.590 -10.199 1.00 44.91 74 SER A CA 1
ATOM 582 C C . SER A 1 74 ? 9.528 14.596 -9.254 1.00 44.91 74 SER A C 1
ATOM 584 O O . SER A 1 74 ? 8.750 15.444 -9.680 1.00 44.91 74 SER A O 1
ATOM 586 N N . SER A 1 75 ? 9.934 14.60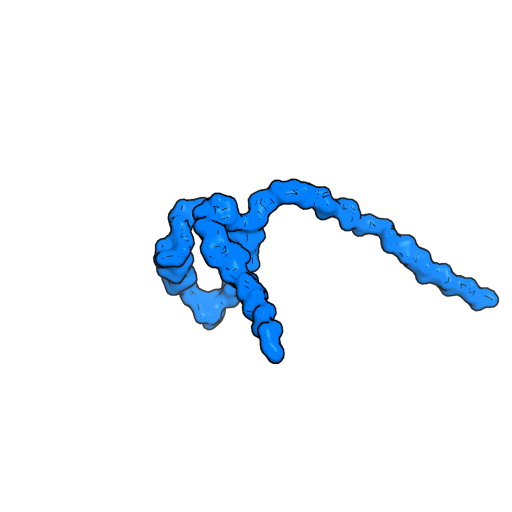3 -7.983 1.00 43.16 75 SER A N 1
ATOM 587 C CA . SER A 1 75 ? 9.987 15.875 -7.249 1.00 43.16 75 SER A CA 1
ATOM 588 C C . SER A 1 75 ? 11.164 16.667 -7.816 1.00 43.16 75 SER A C 1
ATOM 590 O O . SER A 1 75 ? 12.230 16.744 -7.209 1.00 43.16 75 SER A O 1
ATOM 592 N N . LYS A 1 76 ? 11.007 17.195 -9.039 1.00 41.34 76 LYS A N 1
ATOM 593 C CA . LYS A 1 76 ? 11.938 18.182 -9.581 1.00 41.34 76 LYS A CA 1
ATOM 594 C C . LYS A 1 76 ? 11.924 19.361 -8.620 1.00 41.34 76 LYS A C 1
ATOM 596 O O . LYS A 1 76 ? 10.938 20.088 -8.534 1.00 41.34 76 LYS A O 1
ATOM 601 N N . THR A 1 77 ? 13.029 19.515 -7.902 1.00 47.25 77 THR A N 1
ATOM 602 C CA . THR A 1 77 ? 13.461 20.747 -7.257 1.00 47.25 77 THR A CA 1
ATOM 603 C C . THR A 1 77 ? 13.121 21.905 -8.179 1.00 47.25 77 THR A C 1
ATOM 605 O O . THR A 1 77 ? 13.696 22.029 -9.263 1.00 47.25 77 THR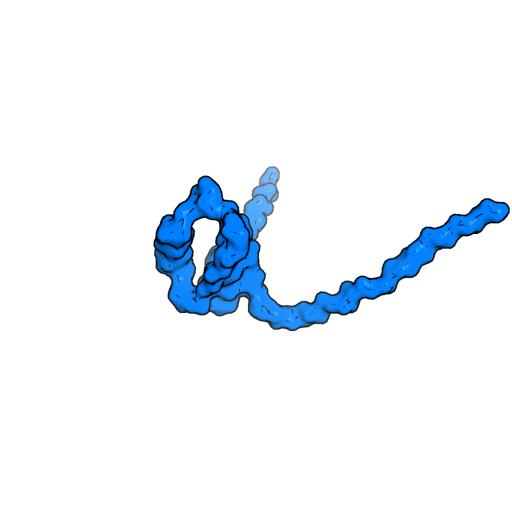 A O 1
ATOM 608 N N . VAL A 1 78 ? 12.153 22.727 -7.784 1.00 50.78 78 VAL A N 1
ATOM 609 C CA . VAL A 1 78 ? 11.869 23.964 -8.497 1.00 50.78 78 VAL A CA 1
ATOM 610 C C . VAL A 1 78 ? 13.015 24.909 -8.153 1.00 50.78 78 VAL A C 1
ATOM 612 O O . VAL A 1 78 ? 12.961 25.646 -7.174 1.00 50.78 78 VAL A O 1
ATOM 615 N N . GLN A 1 79 ? 14.110 24.823 -8.910 1.00 47.94 79 GLN A N 1
ATOM 616 C CA . GLN A 1 79 ? 15.101 25.887 -8.954 1.00 47.94 79 GLN A CA 1
ATOM 617 C C . GLN A 1 79 ? 14.440 27.071 -9.662 1.00 47.94 79 GLN A C 1
ATOM 619 O O . GLN A 1 79 ? 14.525 27.216 -10.879 1.00 47.94 79 GLN A O 1
ATOM 624 N N . HIS A 1 80 ? 13.708 27.882 -8.899 1.00 44.53 80 HIS A N 1
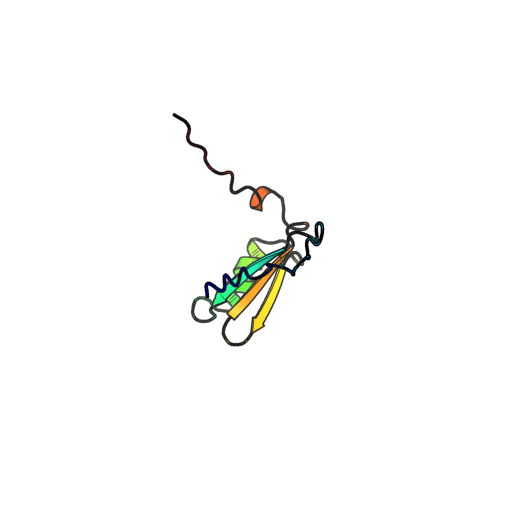ATOM 625 C CA . HIS A 1 80 ? 13.371 29.232 -9.322 1.00 44.53 80 HIS A CA 1
ATOM 626 C C . HIS A 1 80 ? 14.663 30.044 -9.278 1.00 44.53 80 HIS A C 1
ATOM 628 O O . HIS A 1 80 ? 15.115 30.451 -8.212 1.00 44.53 80 HIS A O 1
ATOM 634 N N . HIS A 1 81 ? 15.276 30.221 -10.443 1.00 40.19 81 HIS A N 1
ATOM 635 C CA . HIS A 1 81 ? 16.324 31.202 -10.661 1.00 40.19 81 HIS A CA 1
ATOM 636 C C . HIS A 1 81 ? 15.692 32.354 -11.447 1.00 40.19 81 HIS A C 1
ATOM 638 O O . HIS A 1 81 ? 15.394 32.178 -12.628 1.00 40.19 81 HIS A O 1
ATOM 644 N N . LEU A 1 82 ? 15.434 33.479 -10.775 1.00 51.62 82 LEU A N 1
ATOM 645 C CA . LEU A 1 82 ? 15.226 34.813 -11.349 1.00 51.62 82 LEU A CA 1
ATOM 646 C C . LEU A 1 82 ? 15.756 35.844 -10.352 1.00 51.62 82 LEU A C 1
ATOM 648 O O . LEU A 1 82 ? 15.384 35.730 -9.162 1.00 51.62 82 LEU A O 1
#

Radius of gyration: 20.08 Å; chains: 1; bounding box: 59×40×43 Å

Secondary structure (DSSP, 8-state):
---------------------EEEEEEETTTS-HHHHHHHHHHHS-TTSEEEEEETTEEEEEEETTTS-GGGG---------

Sequence (82 aa):
MSQSTSTKDLASDSYYPDGPKSVEFQIHSNLTSSSRLLGALERRLPRGSYTVEMRHNIYTVRVDSARVPSEWSSSKTVQHHL